Protein 1ZCE (pdb70)

Sequence (139 aa):
ANYWLYKSEPFKWSWEQKAKGETGEEWTGVRNYQARNNRAKIGDKGFFYHSNEGLDVVGIVEVCALSHPDSTAEGDLKWDCVDIRAVCDPQPVSLKDVKANPKLEKSLVTSRLSVQPVTEEEYLEVCRGGLANPPKSPD

InterPro domains:
  IPR002740 EVE domain [PF01878] (3-136)
  IPR015947 PUA-like superfamily [SSF88697] (3-142)
  IPR047197 Thymocyte nuclear protein 1-like, EVE domain [cd21133] (3-136)
  IPR052181 5-Hydroxymethylcytosine binding [PTHR14087] (2-142)

Foldseek 3Di:
DWEKEAEDACVGPNPVLAVCPPVFAWPADDPDQVLQVLLVDFQHKYFYAHPPPPQWGFFMKTFHARWDAHPVVVPDDRDTTTTIGGDTGAQIGHPVNLCVDPVNVDDSVPHVHRMGIADPSRVCVNCVSVHNPDRHGDD

CATH classification: 3.10.590.10

Secondary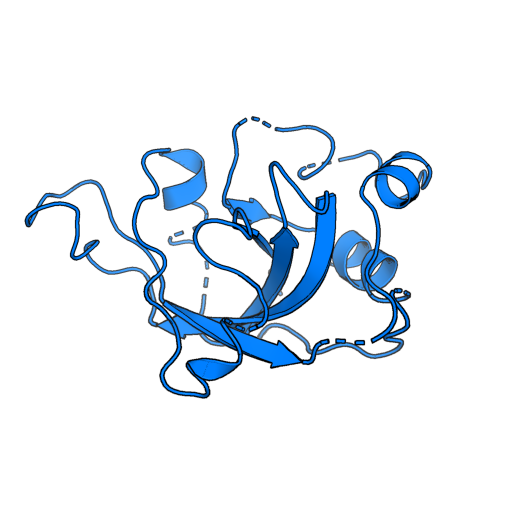 structure (DSSP, 8-state):
--EEEEEE-TTTS----GGGGGG-EE------HHHHH----TT-EEEEEETTTT-EEEEEEEEEEEEEE-TTSTT-SS-EEEEEEEEE----EEHHHHHH-GGG---TTT---SEEEE-HHHHHHHH----SS------

Solvent-accessible surface area: 7467 Å² total

Organism: Agrobacterium fabrum (strain C58 / ATCC 33970) (NCBI:txid176299)

Radius of gyration: 14.18 Å; Cα contacts (8 Å, |Δi|>4): 288; chains: 1; bounding box: 37×37×33 Å

Nearest PDB structures (foldseek):
  1zce-assembly1_A  TM=9.971E-01  e=5.948E-28  Agrobacterium fabrum str. C58
  2gbs-assembly1_A  TM=9.051E-01  e=1.035E-14  Rhodopseudomonas palustris CGA009
  4u8t-assembly6_F  TM=5.953E-01  e=5.280E-05  Zygosaccharomyces rouxii CBS 732
  6t0d-assembly1_A  TM=5.923E-01  e=5.647E-04  Homo sapiens
  8bs5-assembly1_A  TM=5.741E-01  e=6.844E-04  Homo sapiens

Structure (mmCIF, N/CA/C/O backbone):
data_1ZCE
#
_entry.id   1ZCE
#
_cell.length_a   40.642
_cell.length_b   42.791
_cell.length_c   43.684
_cell.angle_alpha   90.00
_cell.angle_beta   113.67
_cell.angle_gamma   90.00
#
_symmetry.space_group_name_H-M   'P 1 21 1'
#
loop_
_entity.id
_entity.type
_entity.pdbx_description
1 polymer 'hypothetical protein Atu2648'
2 water water
#
loop_
_atom_site.group_PDB
_atom_site.id
_atom_site.type_symbol
_atom_site.label_atom_id
_atom_site.label_alt_id
_atom_site.label_comp_id
_atom_site.label_asym_id
_atom_site.label_entity_id
_atom_site.label_seq_id
_atom_site.pdbx_PDB_ins_code
_atom_site.Cartn_x
_atom_site.Cartn_y
_atom_site.Cartn_z
_atom_site.occupancy
_atom_site.B_iso_or_equiv
_atom_site.auth_seq_id
_atom_site.auth_comp_id
_atom_site.auth_asym_id
_atom_site.auth_atom_id
_atom_site.pdbx_PDB_model_num
ATOM 1 N N . ALA A 1 2 ? 17.415 17.363 -6.909 1.00 14.42 2 ALA A N 1
ATOM 2 C CA . ALA A 1 2 ? 16.250 17.108 -6.019 1.00 12.19 2 ALA A CA 1
ATOM 3 C C . ALA A 1 2 ? 16.569 17.559 -4.600 1.00 10.75 2 ALA A C 1
ATOM 4 O O . ALA A 1 2 ? 17.701 17.421 -4.136 1.00 11.21 2 ALA A O 1
ATOM 6 N N . ASN A 1 3 ? 15.563 18.097 -3.916 1.00 8.51 3 ASN A N 1
ATOM 7 C CA . ASN A 1 3 ? 15.740 18.577 -2.549 1.00 6.40 3 ASN A CA 1
ATOM 8 C C . ASN A 1 3 ? 15.148 17.637 -1.508 1.00 6.01 3 ASN A C 1
ATOM 9 O O . ASN A 1 3 ? 14.056 17.096 -1.688 1.00 5.46 3 ASN A O 1
ATOM 14 N N . TYR A 1 4 ? 15.891 17.458 -0.419 1.00 4.66 4 TYR A N 1
ATOM 15 C CA . TYR A 1 4 ? 15.493 16.597 0.692 1.00 4.49 4 TYR A CA 1
ATOM 16 C C . TYR A 1 4 ? 15.443 17.419 1.971 1.00 3.52 4 TYR A C 1
ATOM 17 O O . TYR A 1 4 ? 16.145 18.422 2.098 1.00 4.02 4 TYR A O 1
ATOM 26 N N . TRP A 1 5 ? 14.620 16.982 2.919 1.00 4.15 5 TRP A N 1
ATOM 27 C CA . TRP A 1 5 ? 14.415 17.738 4.144 1.00 4.16 5 TRP A CA 1
ATOM 28 C C . TRP A 1 5 ? 14.315 16.886 5.401 1.00 3.57 5 TRP A C 1
ATOM 29 O O . TRP A 1 5 ? 14.329 15.657 5.339 1.00 3.05 5 TRP A O 1
ATOM 40 N N . LEU A 1 6 ? 14.225 17.558 6.545 1.00 2.98 6 LEU A N 1
ATOM 41 C CA . LEU A 1 6 ? 14.053 16.886 7.830 1.00 3.11 6 LEU A CA 1
ATOM 42 C C . LEU A 1 6 ? 13.099 17.720 8.679 1.00 3.38 6 LEU A C 1
ATOM 43 O O . LEU A 1 6 ? 13.212 18.945 8.737 1.00 3.52 6 LEU A O 1
ATOM 48 N N . TYR A 1 7 ? 12.150 17.039 9.315 1.00 3.24 7 TYR A N 1
ATOM 49 C CA . TYR A 1 7 ? 11.149 17.680 10.160 1.00 4.06 7 TYR A CA 1
ATOM 50 C C . TYR A 1 7 ? 11.260 17.131 11.572 1.00 4.66 7 TYR A C 1
ATOM 51 O O . TYR A 1 7 ? 11.173 15.918 11.780 1.00 5.56 7 TYR A O 1
ATOM 60 N N . LYS A 1 8 ? 11.469 18.015 12.539 1.00 4.82 8 LYS A N 1
ATOM 61 C CA . LYS A 1 8 ? 11.545 17.593 13.930 1.00 5.72 8 LYS A CA 1
ATOM 62 C C . LYS A 1 8 ? 10.131 17.583 14.508 1.00 6.09 8 LYS A C 1
ATOM 63 O O . LYS A 1 8 ? 9.345 18.506 14.274 1.00 7.28 8 LYS A O 1
ATOM 69 N N . SER A 1 9 ? 9.805 16.540 15.260 1.00 5.36 9 SER A N 1
ATOM 70 C CA . SER A 1 9 ? 8.489 16.433 15.878 1.00 7.04 9 SER A CA 1
ATOM 71 C C . SER A 1 9 ? 8.661 15.750 17.232 1.00 6.69 9 SER A C 1
ATOM 72 O O . SER A 1 9 ? 9.300 14.704 17.324 1.00 6.37 9 SER A O 1
ATOM 75 N N . GLU A 1 10 ? 8.115 16.350 18.284 1.00 6.64 10 GLU A N 1
ATOM 76 C CA . GLU A 1 10 ? 8.214 15.765 19.618 1.00 6.82 10 GLU A CA 1
ATOM 77 C C . GLU A 1 10 ? 7.134 14.701 19.712 1.00 7.06 10 GLU A C 1
ATOM 78 O O . GLU A 1 10 ? 5.950 15.009 19.616 1.00 7.68 10 GLU A O 1
ATOM 84 N N . PRO A 1 11 ? 7.527 13.434 19.920 1.00 7.15 11 PRO A N 1
ATOM 85 C CA . PRO A 1 11 ? 6.553 12.340 20.006 1.00 9.16 11 PRO A CA 1
ATOM 86 C C . PRO A 1 11 ? 5.411 12.502 21.002 1.00 10.30 11 PRO A C 1
ATOM 87 O O . PRO A 1 11 ? 4.326 11.963 20.791 1.00 11.43 11 PRO A O 1
ATOM 91 N N . PHE A 1 12 ? 5.649 13.249 22.075 1.00 11.33 12 PHE A N 1
ATOM 92 C CA . PHE A 1 12 ? 4.621 13.481 23.082 1.00 14.27 12 PHE A CA 1
ATOM 93 C C . PHE A 1 12 ? 3.493 14.317 22.474 1.00 14.20 12 PHE A C 1
ATOM 94 O O . PHE A 1 12 ? 2.323 14.170 22.837 1.00 15.61 12 PHE A O 1
ATOM 102 N N . LYS A 1 13 ? 3.853 15.181 21.530 1.00 13.15 13 LYS A N 1
ATOM 103 C CA . LYS A 1 13 ? 2.887 16.048 20.865 1.00 12.94 13 LYS A CA 1
ATOM 104 C C . LYS A 1 13 ? 2.377 15.446 19.562 1.00 11.67 13 LYS A C 1
ATOM 105 O O . LYS A 1 13 ? 1.170 15.350 19.341 1.00 12.51 13 LYS A O 1
ATOM 111 N N . TRP A 1 14 ? 3.304 15.053 18.697 1.00 9.32 14 TRP A N 1
ATOM 112 C CA . TRP A 1 14 ? 2.950 14.474 17.410 1.00 8.57 14 TRP A CA 1
ATOM 113 C C . TRP A 1 14 ? 3.966 13.397 17.051 1.00 8.58 14 TRP A C 1
ATOM 114 O O . TRP A 1 14 ? 5.087 13.692 16.629 1.00 8.46 14 TRP A O 1
ATOM 125 N N . SER A 1 15 ? 3.562 12.144 17.221 1.00 8.18 15 SER A N 1
ATOM 126 C CA . SER A 1 15 ? 4.442 11.016 16.953 1.00 8.34 15 SER A CA 1
ATOM 127 C C . SER A 1 15 ? 4.324 10.481 15.537 1.00 7.48 15 SER A C 1
ATOM 128 O O . SER A 1 15 ? 3.369 10.774 14.812 1.00 7.05 15 SER A O 1
ATOM 131 N N . TRP A 1 16 ? 5.307 9.671 15.167 1.00 6.60 16 TRP A N 1
ATOM 132 C CA . TRP A 1 16 ? 5.347 9.040 13.862 1.00 7.28 16 TRP A CA 1
ATOM 133 C C . TRP A 1 16 ? 4.091 8.183 13.680 1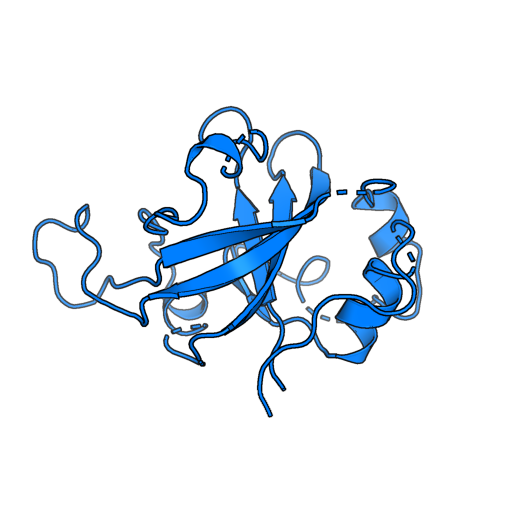.00 7.13 16 TRP A C 1
ATOM 134 O O . TRP A 1 16 ? 3.518 8.133 12.594 1.00 7.55 16 TRP A O 1
ATOM 145 N N . GLU A 1 17 ? 3.658 7.514 14.745 1.00 8.64 17 GLU A N 1
ATOM 146 C CA . GLU A 1 17 ? 2.462 6.683 14.663 1.00 9.23 17 GLU A CA 1
ATOM 147 C C . GLU A 1 17 ? 1.255 7.546 14.306 1.00 9.00 17 GLU A C 1
ATOM 148 O O . GLU A 1 17 ? 0.431 7.159 13.481 1.00 8.33 17 GLU A O 1
ATOM 162 N N . GLN A 1 19 ? 1.363 10.370 12.736 1.00 6.31 19 GLN A N 1
ATOM 163 C CA . GLN A 1 19 ? 1.578 10.831 11.374 1.00 6.30 19 GLN A CA 1
ATOM 164 C C . GLN A 1 19 ? 1.086 9.763 10.394 1.00 5.96 19 GLN A C 1
ATOM 165 O O . GLN A 1 19 ? 0.351 10.067 9.457 1.00 6.56 19 GLN A O 1
ATOM 171 N N . LYS A 1 20 ? 1.480 8.512 10.614 1.00 6.58 20 LYS A N 1
ATOM 172 C CA . LYS A 1 20 ? 1.048 7.434 9.730 1.00 7.48 20 LYS A CA 1
ATOM 173 C C . LYS A 1 20 ? 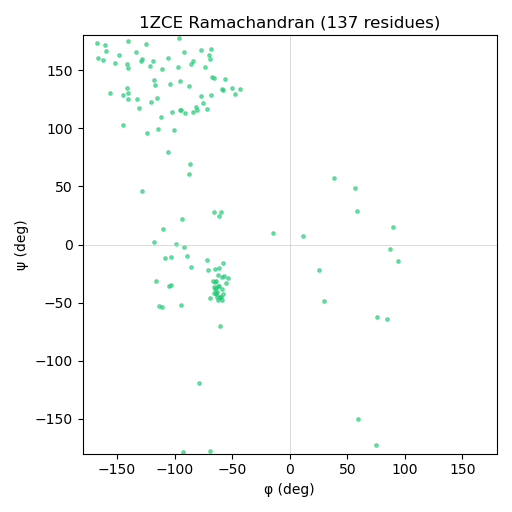-0.470 7.265 9.745 1.00 7.79 20 LYS A C 1
ATOM 174 O O . LYS A 1 20 ? -1.076 6.958 8.718 1.00 9.12 20 LYS A O 1
ATOM 180 N N . ALA A 1 21 ? -1.080 7.481 10.907 1.00 7.97 21 ALA A N 1
ATOM 181 C CA . ALA A 1 21 ? -2.525 7.344 11.049 1.00 9.66 21 ALA A CA 1
ATOM 182 C C . ALA A 1 21 ? -3.291 8.337 10.177 1.00 9.82 21 ALA A C 1
ATOM 183 O O . ALA A 1 21 ? -4.435 8.083 9.797 1.00 11.23 21 ALA A O 1
ATOM 185 N N . LYS A 1 22 ? -2.669 9.469 9.863 1.00 9.26 22 LYS A N 1
ATOM 186 C CA . LYS A 1 22 ? -3.322 10.467 9.022 1.00 9.19 22 LYS A CA 1
ATOM 187 C C . LYS A 1 22 ? -3.426 9.981 7.584 1.00 9.68 22 LYS A C 1
ATOM 188 O O . LYS A 1 22 ? -4.262 10.457 6.817 1.00 10.77 22 LYS A O 1
ATOM 194 N N . GLY A 1 23 ? -2.570 9.033 7.221 1.00 9.67 23 GLY A N 1
ATOM 195 C CA . GLY A 1 23 ? -2.600 8.493 5.875 1.00 10.18 23 GLY A CA 1
ATOM 196 C C . GLY A 1 23 ? -2.385 9.518 4.776 1.00 9.40 23 GLY A C 1
ATOM 197 O O . GLY A 1 23 ? -1.699 10.524 4.975 1.00 9.43 23 GLY A O 1
ATOM 198 N N . GLU A 1 24 ? -2.986 9.268 3.614 1.00 9.84 24 GLU A N 1
ATOM 199 C CA . GLU A 1 24 ? -2.842 10.155 2.463 1.00 9.29 24 GLU A CA 1
ATOM 200 C C . GLU A 1 24 ? -3.357 11.572 2.693 1.00 8.51 24 GLU A C 1
ATOM 201 O O . GLU A 1 24 ? -2.970 12.491 1.974 1.00 8.75 24 GLU A O 1
ATOM 207 N N . THR A 1 25 ? -4.216 11.745 3.696 1.00 9.61 25 THR A N 1
ATOM 208 C CA . THR A 1 25 ? -4.766 13.058 4.031 1.00 11.06 25 THR A CA 1
ATOM 209 C C . THR A 1 25 ? -3.631 13.973 4.480 1.00 10.57 25 THR A C 1
ATOM 210 O O . 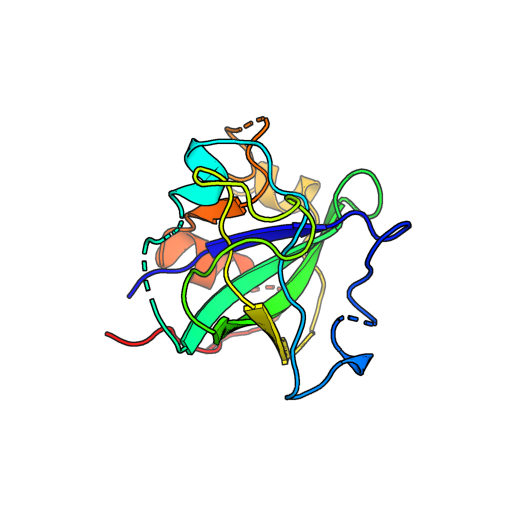THR A 1 25 ? -3.674 15.185 4.271 1.00 11.85 25 THR A O 1
ATOM 214 N N . GLY A 1 26 ? -2.616 13.380 5.098 1.00 9.20 26 GLY A N 1
ATOM 215 C CA . GLY A 1 26 ? -1.482 14.156 5.558 1.00 8.87 26 GLY A CA 1
ATOM 216 C C . GLY A 1 26 ? -1.774 14.964 6.804 1.00 7.77 26 GLY A C 1
ATOM 217 O O . GLY A 1 26 ? -2.834 14.835 7.420 1.00 8.55 26 GLY A O 1
ATOM 218 N N . GLU A 1 27 ? -0.816 15.810 7.165 1.00 6.63 27 GLU A N 1
ATOM 219 C CA . GLU A 1 27 ? -0.924 16.656 8.341 1.00 6.56 27 GLU A CA 1
ATOM 220 C C . GLU A 1 27 ? -0.346 18.037 8.059 1.00 5.26 27 GLU A C 1
ATOM 221 O O . GLU A 1 27 ? 0.765 18.159 7.545 1.00 5.09 27 GLU A O 1
ATOM 227 N N . GLU A 1 28 ? -1.105 19.075 8.392 1.00 5.52 28 GLU A N 1
ATOM 228 C CA . GLU A 1 28 ? -0.648 20.445 8.206 1.00 5.07 28 GLU A CA 1
ATOM 229 C C . GLU A 1 28 ? 0.479 20.645 9.213 1.00 4.73 28 GLU A C 1
ATOM 230 O O . GLU A 1 28 ? 0.314 20.356 10.401 1.00 5.43 28 GLU A O 1
ATOM 236 N N . TRP A 1 29 ? 1.626 21.136 8.750 1.00 4.29 29 TRP A N 1
ATOM 237 C CA . TRP A 1 29 ? 2.762 21.320 9.648 1.00 4.13 29 TRP A CA 1
ATOM 238 C C . TRP A 1 29 ? 2.722 22.669 10.362 1.00 4.48 29 TRP A C 1
ATOM 239 O O . TRP A 1 29 ? 3.554 23.548 10.135 1.00 5.31 29 TRP A O 1
ATOM 250 N N . THR A 1 30 ? 1.749 22.797 11.257 1.00 6.21 30 THR A N 1
ATOM 251 C CA . THR A 1 30 ? 1.513 24.021 12.015 1.00 6.23 30 THR A CA 1
ATOM 252 C C . THR A 1 30 ? 2.471 24.252 13.175 1.00 6.63 30 THR A C 1
ATOM 253 O O . THR A 1 30 ? 3.218 23.362 13.570 1.00 7.98 30 THR A O 1
ATOM 257 N N . GLY A 1 31 ? 2.442 25.469 13.709 1.00 7.18 31 GLY A N 1
ATOM 258 C CA . GLY A 1 31 ? 3.267 25.799 14.858 1.00 7.43 31 GLY A CA 1
ATOM 259 C C . GLY A 1 31 ? 4.683 26.280 14.624 1.00 7.79 31 GLY A C 1
ATOM 260 O O . GLY A 1 31 ? 5.370 26.626 15.583 1.00 8.58 31 GLY A O 1
ATOM 261 N N . VAL A 1 32 ? 5.140 26.299 13.378 1.00 6.67 32 VAL A N 1
ATOM 262 C CA . VAL A 1 32 ? 6.491 26.768 13.105 1.00 6.73 32 VAL A CA 1
ATOM 263 C C . VAL A 1 32 ? 6.513 28.287 13.220 1.00 5.86 32 VAL A C 1
ATOM 264 O O . VAL A 1 32 ? 5.768 28.980 12.531 1.00 6.06 32 VAL A O 1
ATOM 268 N N . ARG A 1 33 ? 7.357 28.790 14.116 1.00 5.68 33 ARG A N 1
ATOM 269 C CA . ARG A 1 33 ? 7.487 30.227 14.345 1.00 5.43 33 ARG A CA 1
ATOM 270 C C . ARG A 1 33 ? 8.960 30.623 14.250 1.00 5.78 33 ARG A C 1
ATOM 271 O O . ARG A 1 33 ? 9.490 31.362 15.084 1.00 5.62 33 ARG A O 1
ATOM 279 N N . ASN A 1 34 ? 9.607 30.108 13.212 1.00 6.46 34 ASN A N 1
ATOM 280 C CA . ASN A 1 34 ? 11.014 30.357 12.930 1.00 6.31 34 ASN A CA 1
ATOM 281 C C . ASN A 1 34 ? 11.062 30.711 11.447 1.00 5.19 34 ASN A C 1
ATOM 282 O O . ASN A 1 34 ? 10.575 29.950 10.608 1.00 5.04 34 ASN A O 1
ATOM 287 N N . TYR A 1 35 ? 11.637 31.864 11.121 1.00 5.89 35 TYR A N 1
ATOM 288 C CA . TYR A 1 35 ? 11.690 32.304 9.732 1.00 6.41 35 TYR A CA 1
ATOM 289 C C . TYR A 1 35 ? 12.423 31.354 8.799 1.00 6.75 35 TYR A C 1
ATOM 290 O O . TYR A 1 35 ? 11.943 31.061 7.706 1.00 6.12 35 TYR A O 1
ATOM 299 N N . GLN A 1 36 ? 13.581 30.864 9.221 1.00 5.89 36 GLN A N 1
ATOM 300 C CA . GLN A 1 36 ? 14.347 29.955 8.380 1.00 6.94 36 GLN A CA 1
ATOM 301 C C . GLN A 1 36 ? 13.602 28.650 8.121 1.00 5.96 36 GLN A C 1
ATOM 302 O O . GLN A 1 36 ? 13.613 28.136 7.002 1.00 5.88 36 GLN A O 1
ATOM 308 N N . ALA A 1 37 ? 12.969 28.108 9.157 1.00 5.14 37 ALA A N 1
ATOM 309 C CA . ALA A 1 37 ? 12.210 26.866 9.014 1.00 4.72 37 ALA A CA 1
ATOM 310 C C . ALA A 1 37 ? 11.035 27.102 8.062 1.00 4.32 37 ALA A C 1
ATOM 311 O O . ALA A 1 37 ? 10.739 26.268 7.200 1.00 4.36 37 ALA A O 1
ATOM 313 N N . ARG A 1 38 ? 10.370 28.241 8.231 1.00 3.80 38 ARG A N 1
ATOM 314 C CA . ARG A 1 38 ? 9.251 28.616 7.379 1.00 4.65 38 ARG A CA 1
ATOM 315 C C . ARG A 1 38 ? 9.733 28.729 5.936 1.00 4.28 38 ARG A C 1
ATOM 316 O O . ARG A 1 38 ? 9.088 28.237 5.012 1.00 4.36 38 ARG A O 1
ATOM 324 N N . ASN A 1 39 ? 10.871 29.388 5.747 1.00 3.74 39 ASN A N 1
ATOM 325 C CA . ASN A 1 39 ? 11.419 29.571 4.414 1.00 5.48 39 ASN A CA 1
ATOM 326 C C . ASN A 1 39 ? 11.827 28.244 3.796 1.00 4.77 39 ASN A C 1
ATOM 327 O O . ASN A 1 39 ? 11.749 28.079 2.581 1.00 4.96 39 ASN A O 1
ATOM 332 N N . ASN A 1 40 ? 12.263 27.298 4.622 1.00 3.71 40 ASN A N 1
ATOM 333 C CA . ASN A 1 40 ? 12.625 25.987 4.102 1.00 4.03 40 ASN A CA 1
ATOM 334 C C . ASN A 1 40 ? 11.352 25.335 3.561 1.00 3.94 40 ASN A C 1
ATOM 335 O O . ASN A 1 40 ? 11.366 24.707 2.502 1.00 5.21 40 ASN A O 1
ATOM 348 N N . ARG A 1 42 ? 8.770 26.906 2.383 1.00 4.03 42 ARG A N 1
ATOM 349 C CA . ARG A 1 42 ? 8.415 27.617 1.159 1.00 5.30 42 ARG A CA 1
ATOM 350 C C . ARG A 1 42 ? 9.233 27.125 -0.033 1.00 5.95 42 ARG A C 1
ATOM 351 O O . ARG A 1 42 ? 8.827 27.302 -1.178 1.00 8.48 42 ARG A O 1
ATOM 359 N N . ALA A 1 43 ? 10.384 26.515 0.231 1.00 5.17 43 ALA A N 1
ATOM 360 C CA . ALA A 1 43 ? 11.241 26.019 -0.841 1.00 6.64 43 ALA A CA 1
ATOM 361 C C . ALA A 1 43 ? 10.878 24.601 -1.267 1.00 5.78 43 ALA A C 1
ATOM 362 O O . ALA A 1 43 ? 11.447 24.073 -2.222 1.00 7.75 43 ALA A O 1
ATOM 372 N N . LYS A 1 45 ? 8.643 21.384 -2.728 1.00 5.24 45 LYS A N 1
ATOM 373 C CA . LYS A 1 45 ? 7.755 21.087 -3.838 1.00 6.18 45 LYS A CA 1
ATOM 374 C C . LYS A 1 45 ? 6.957 19.832 -3.499 1.00 6.26 45 LYS A C 1
ATOM 375 O O . LYS A 1 45 ? 7.354 19.043 -2.639 1.00 6.22 45 LYS A O 1
ATOM 381 N N . ILE A 1 46 ? 5.824 19.657 -4.170 1.00 6.73 46 ILE A N 1
ATOM 382 C CA . ILE A 1 46 ? 5.002 18.477 -3.955 1.00 6.83 46 ILE A CA 1
ATOM 383 C C . ILE A 1 46 ? 5.865 17.260 -4.261 1.00 6.87 46 ILE A C 1
ATOM 384 O O . ILE A 1 46 ? 6.564 17.228 -5.275 1.00 6.87 46 ILE A O 1
ATOM 389 N N . GLY A 1 47 ? 5.841 16.272 -3.375 1.00 6.53 47 GLY A N 1
ATOM 390 C CA . GLY A 1 47 ? 6.633 15.080 -3.608 1.00 7.26 47 GLY A CA 1
ATOM 391 C C . GLY A 1 47 ? 8.010 15.079 -2.966 1.00 5.87 47 GLY A C 1
ATOM 392 O O . GLY A 1 47 ? 8.655 14.033 -2.897 1.00 6.66 47 GLY A O 1
ATOM 393 N N . ASP A 1 48 ? 8.484 16.236 -2.510 1.00 6.20 48 ASP A N 1
ATOM 394 C CA . ASP A 1 48 ? 9.795 16.295 -1.861 1.00 5.94 48 ASP A CA 1
ATOM 395 C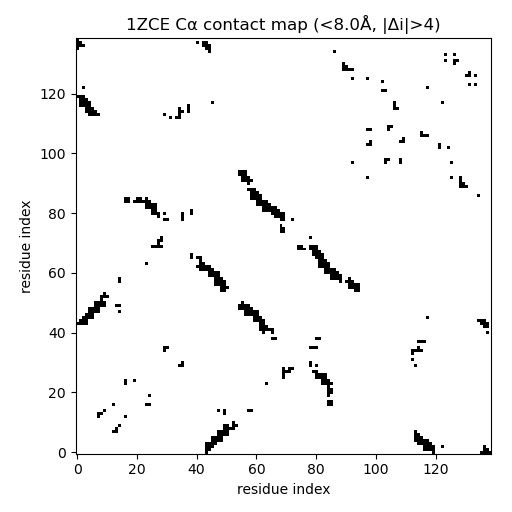 C . ASP A 1 48 ? 9.771 15.361 -0.662 1.00 5.73 48 ASP A C 1
ATOM 396 O O . ASP A 1 48 ? 8.823 15.377 0.125 1.00 5.46 48 ASP A O 1
ATOM 401 N N . LYS A 1 49 ? 10.822 14.560 -0.527 1.00 4.63 49 LYS A N 1
ATOM 402 C CA . LYS A 1 49 ? 10.931 13.599 0.557 1.00 5.38 49 LYS A CA 1
ATOM 403 C C . LYS A 1 49 ? 11.756 14.150 1.708 1.00 4.62 49 LYS A C 1
ATOM 404 O O . LYS A 1 49 ? 12.616 15.014 1.523 1.00 4.48 49 LYS A O 1
ATOM 410 N N . GLY A 1 50 ? 11.479 13.651 2.905 1.00 5.62 50 GLY A N 1
ATOM 411 C CA . GLY A 1 50 ? 12.206 14.107 4.069 1.00 5.70 50 GLY A CA 1
ATOM 412 C C . GLY A 1 50 ? 12.120 13.136 5.226 1.00 4.25 50 GLY A C 1
ATOM 413 O O . GLY A 1 50 ? 11.367 12.152 5.193 1.00 7.31 50 GLY A O 1
ATOM 414 N N . PHE A 1 51 ? 12.905 13.419 6.257 1.00 3.98 51 PHE A N 1
ATOM 415 C CA . PHE A 1 51 ? 12.939 12.580 7.445 1.00 3.58 51 PHE A CA 1
ATOM 416 C C . PHE A 1 51 ? 12.014 13.091 8.528 1.00 2.69 51 PHE A C 1
ATOM 417 O O . PHE A 1 51 ? 11.882 14.299 8.731 1.00 4.11 51 PHE A O 1
ATOM 425 N N . PHE A 1 52 ? 11.355 12.159 9.204 1.00 4.37 52 PHE A N 1
ATOM 426 C CA . PHE A 1 52 ? 10.494 12.490 10.328 1.00 4.36 52 PHE A CA 1
ATOM 427 C C . PHE A 1 52 ? 11.404 12.098 11.497 1.00 3.99 52 PHE A C 1
ATOM 428 O O . PHE A 1 52 ? 11.748 10.924 11.670 1.00 4.95 52 PHE A O 1
ATOM 436 N N . TYR A 1 53 ? 11.808 13.099 12.271 1.00 3.76 53 TYR A N 1
ATOM 437 C CA . TYR A 1 53 ? 12.726 12.919 13.386 1.00 4.44 53 TYR A CA 1
ATOM 438 C C . TYR A 1 53 ? 12.079 13.239 14.714 1.00 4.49 53 TYR A C 1
ATOM 439 O O . TYR A 1 53 ? 11.509 14.318 14.885 1.00 4.66 53 TYR A O 1
ATOM 448 N N . HIS A 1 54 ? 12.151 12.296 15.648 1.00 4.41 54 HIS A N 1
ATOM 449 C CA . HIS A 1 54 ? 11.586 12.516 16.972 1.00 4.97 54 HIS A CA 1
ATOM 450 C C . HIS A 1 54 ? 12.565 13.346 17.793 1.00 5.28 54 HIS A C 1
ATOM 451 O O . HIS A 1 54 ? 13.684 12.915 18.077 1.00 5.38 54 HIS A O 1
ATOM 458 N N . SER A 1 55 ? 12.134 14.547 18.160 1.00 6.26 55 SER A N 1
ATOM 459 C CA . SER A 1 55 ? 12.959 15.464 18.932 1.00 5.72 55 SER A CA 1
ATOM 460 C C . SER A 1 55 ? 12.493 15.527 20.382 1.00 5.59 55 SER A C 1
ATOM 461 O O . SER A 1 55 ? 11.354 15.173 20.696 1.00 5.80 55 SER A O 1
ATOM 464 N N . ASN A 1 56 ? 13.388 16.003 21.246 1.00 6.29 56 ASN A N 1
ATOM 465 C CA . ASN A 1 56 ? 13.166 16.106 22.691 1.00 8.36 56 ASN A CA 1
ATOM 466 C C . ASN A 1 56 ? 13.292 14.689 23.254 1.00 7.55 56 ASN A C 1
ATOM 467 O O . ASN A 1 56 ? 14.166 14.415 24.074 1.00 9.80 56 ASN A O 1
ATOM 472 N N . GLU A 1 57 ? 12.411 13.795 22.814 1.00 7.28 57 GLU A N 1
ATOM 473 C CA . GLU A 1 57 ? 12.456 12.396 23.224 1.00 6.48 57 GLU A CA 1
ATOM 474 C C . GLU A 1 57 ? 12.670 11.558 21.968 1.00 6.72 57 GLU A C 1
ATOM 475 O O . GLU A 1 57 ? 12.370 12.011 20.859 1.00 6.87 57 GLU A O 1
ATOM 481 N N . GLY A 1 58 ? 13.188 10.345 22.142 1.00 6.08 58 GLY A N 1
ATOM 482 C CA . GLY A 1 58 ? 13.431 9.467 21.008 1.00 5.95 58 GLY A CA 1
ATOM 483 C C . GLY A 1 58 ? 14.768 9.777 20.369 1.00 5.77 58 GLY A C 1
ATOM 484 O O . GLY A 1 58 ? 15.677 8.945 20.372 1.00 6.68 58 GLY A O 1
ATOM 485 N N . LEU A 1 59 ? 14.883 10.986 19.829 1.00 6.82 59 LEU A N 1
ATOM 486 C CA . LEU A 1 59 ? 16.106 11.462 19.195 1.00 6.75 59 LEU A CA 1
ATOM 487 C C . LEU A 1 59 ? 16.578 10.551 18.070 1.00 6.87 59 LEU A C 1
ATOM 488 O O . LEU A 1 59 ? 17.747 10.179 18.000 1.00 7.65 59 LEU A O 1
ATOM 493 N N . ASP A 1 60 ? 15.657 10.195 17.183 1.00 6.29 60 ASP A N 1
ATOM 494 C CA . ASP A 1 60 ? 15.999 9.345 16.058 1.00 7.48 60 ASP A CA 1
ATOM 495 C C . ASP A 1 60 ? 15.113 9.569 14.842 1.00 5.93 60 ASP A C 1
ATOM 496 O O . ASP A 1 60 ? 13.994 10.081 14.944 1.00 6.23 60 ASP A O 1
ATOM 501 N N . VAL A 1 61 ? 15.652 9.210 13.682 1.00 5.98 61 VAL A N 1
ATOM 502 C CA . VAL A 1 61 ? 14.927 9.313 12.423 1.00 5.05 61 VAL A CA 1
ATOM 503 C C . VAL A 1 61 ? 14.102 8.034 12.351 1.00 5.12 61 VAL A C 1
ATOM 504 O O . VAL A 1 61 ? 14.655 6.937 12.236 1.00 5.27 61 VAL A O 1
ATOM 508 N N . VAL A 1 62 ? 12.782 8.179 12.404 1.00 5.07 62 VAL A N 1
ATOM 509 C CA . VAL A 1 62 ? 11.892 7.029 12.417 1.00 5.42 62 VAL A CA 1
ATOM 510 C C . VAL A 1 62 ? 11.093 6.770 11.154 1.00 5.97 62 VAL A C 1
ATOM 511 O O . VAL A 1 62 ? 10.495 5.707 11.013 1.00 6.15 62 VAL A O 1
ATOM 515 N N . GLY A 1 63 ? 11.075 7.724 10.234 1.00 5.32 63 GLY A N 1
ATOM 516 C CA . GLY A 1 63 ? 10.319 7.513 9.017 1.00 6.72 63 GLY A CA 1
ATOM 517 C C . GLY A 1 63 ? 10.607 8.525 7.936 1.00 4.67 63 GLY A C 1
ATOM 518 O O . GLY A 1 63 ? 11.342 9.493 8.143 1.00 4.83 63 GLY A O 1
ATOM 519 N N . ILE A 1 64 ? 10.036 8.274 6.766 1.00 5.05 64 ILE A N 1
ATOM 520 C CA . ILE A 1 64 ? 10.180 9.163 5.628 1.00 5.81 64 ILE A CA 1
ATOM 521 C C . ILE A 1 64 ? 8.799 9.704 5.276 1.00 4.02 64 ILE A C 1
ATOM 522 O O . ILE A 1 64 ? 7.804 8.969 5.286 1.00 5.15 64 ILE A O 1
ATOM 527 N N . VAL A 1 65 ? 8.749 10.999 4.987 1.00 4.46 65 VAL A N 1
ATOM 528 C CA . VAL A 1 65 ? 7.510 11.662 4.618 1.00 4.88 65 VAL A CA 1
ATOM 529 C C . VAL A 1 65 ? 7.684 12.364 3.283 1.00 5.16 65 VAL A C 1
ATOM 530 O O . VAL A 1 65 ? 8.780 12.424 2.730 1.00 5.55 65 VAL A O 1
ATOM 534 N N . GLU A 1 66 ? 6.578 12.883 2.768 1.00 4.91 66 GLU A N 1
ATOM 535 C CA . GLU A 1 66 ? 6.591 13.630 1.523 1.00 5.65 66 GLU A CA 1
ATOM 536 C C . GLU A 1 66 ? 5.644 14.811 1.660 1.00 5.01 66 GLU A C 1
ATOM 537 O O . GLU A 1 66 ? 4.677 14.771 2.423 1.00 5.27 66 GLU A O 1
ATOM 543 N N . VAL A 1 67 ? 5.940 15.869 0.920 1.00 5.27 67 VAL A N 1
ATOM 544 C CA . VAL A 1 67 ? 5.115 17.062 0.939 1.00 5.11 67 VAL A CA 1
ATOM 545 C C . VAL A 1 67 ? 3.867 16.798 0.098 1.00 5.03 67 VAL A C 1
ATOM 546 O O . VAL A 1 67 ? 3.976 16.356 -1.047 1.00 5.43 67 VAL A O 1
ATOM 550 N N . CYS A 1 68 ? 2.688 17.044 0.662 1.00 6.05 68 CYS A N 1
ATOM 551 C CA . CYS A 1 68 ? 1.456 16.825 -0.090 1.00 5.75 68 CYS A CA 1
ATOM 552 C C . CYS A 1 68 ? 0.638 18.101 -0.295 1.00 6.53 68 CYS A C 1
ATOM 553 O O . CYS A 1 68 ? -0.449 18.071 -0.877 1.00 7.80 68 CYS A O 1
ATOM 556 N N . ALA A 1 69 ? 1.166 19.221 0.190 1.00 6.45 69 ALA A N 1
ATOM 557 C CA . ALA A 1 69 ? 0.533 20.525 0.016 1.00 6.39 69 ALA A CA 1
ATOM 558 C C . ALA A 1 69 ? 1.613 21.590 0.124 1.00 5.54 69 ALA A C 1
ATOM 559 O O . ALA A 1 69 ? 2.417 21.582 1.059 1.00 6.53 69 ALA A O 1
ATOM 561 N N . LEU A 1 70 ? 1.641 22.492 -0.851 1.00 5.87 70 LEU A N 1
ATOM 562 C CA . LEU A 1 70 ? 2.615 23.575 -0.876 1.00 5.70 70 LEU A CA 1
ATOM 563 C C . LEU A 1 70 ? 2.323 24.581 0.230 1.00 5.70 70 LEU A C 1
ATOM 564 O O . LEU A 1 70 ? 1.224 24.610 0.777 1.00 5.86 70 LEU A O 1
ATOM 569 N N . SER A 1 71 ? 3.312 25.408 0.549 1.00 6.35 71 SER A N 1
ATOM 570 C CA . SER A 1 71 ? 3.167 26.415 1.592 1.00 6.26 71 SER A CA 1
ATOM 571 C C . SER A 1 71 ? 1.881 27.214 1.481 1.00 6.24 71 SER A C 1
ATOM 572 O O . SER A 1 71 ? 1.562 27.752 0.420 1.00 7.29 71 SER A O 1
ATOM 575 N N . HIS A 1 72 ? 1.158 27.301 2.592 1.00 6.04 72 HIS A N 1
ATOM 576 C CA . HIS A 1 72 ? -0.091 28.045 2.650 1.00 5.80 72 HIS A CA 1
ATOM 577 C C . HIS A 1 72 ? -0.210 28.608 4.066 1.00 6.40 72 HIS A C 1
ATOM 578 O O . HIS A 1 72 ? 0.483 28.154 4.977 1.00 6.93 72 HIS A O 1
ATOM 585 N N . PRO A 1 73 ? -1.087 29.603 4.271 1.00 6.43 73 PRO A N 1
ATOM 586 C CA . PRO A 1 73 ? -1.230 30.168 5.614 1.00 7.67 73 PRO A CA 1
ATOM 587 C C . PRO A 1 73 ? -1.431 29.100 6.691 1.00 7.19 73 PRO A C 1
ATOM 588 O O . PRO A 1 73 ? -2.206 28.163 6.516 1.00 6.73 73 PRO A O 1
ATOM 592 N N . ASP A 1 74 ? -0.715 29.245 7.801 1.00 7.26 74 ASP A N 1
ATOM 593 C CA . ASP A 1 74 ? -0.808 28.316 8.928 1.00 7.43 74 ASP A CA 1
ATOM 594 C C . ASP A 1 74 ? -2.162 28.541 9.609 1.00 8.76 74 ASP A C 1
ATOM 595 O O . ASP A 1 74 ? -2.408 29.614 10.156 1.00 8.43 74 ASP A O 1
ATOM 600 N N . SER A 1 75 ? -3.025 27.529 9.593 1.00 8.60 75 SER A N 1
ATOM 601 C CA . SER A 1 75 ? -4.358 27.641 10.183 1.00 9.48 75 SER A CA 1
ATOM 602 C C . SER A 1 75 ? -4.358 28.005 11.663 1.00 10.31 75 SER A C 1
ATOM 603 O O . SER A 1 75 ? -5.392 28.398 12.205 1.00 12.55 75 SER A O 1
ATOM 606 N N . THR A 1 76 ? -3.212 27.868 12.320 1.00 10.57 76 THR A N 1
ATOM 607 C CA . THR A 1 76 ? -3.116 28.185 13.741 1.00 11.30 76 THR A CA 1
ATOM 608 C C . THR A 1 76 ? -2.523 29.570 13.981 1.00 12.30 76 THR A C 1
ATOM 609 O O . THR A 1 76 ? -2.369 29.991 15.126 1.00 14.04 76 THR A O 1
ATOM 613 N N . ALA A 1 77 ? -2.195 30.275 12.902 1.00 12.97 77 ALA A N 1
ATOM 614 C CA . ALA A 1 77 ? -1.611 31.608 13.012 1.00 14.96 77 ALA A CA 1
ATOM 615 C C . ALA A 1 77 ? -2.678 32.692 12.940 1.00 17.06 77 ALA A C 1
ATOM 616 O O . ALA A 1 77 ? -2.384 33.843 12.622 1.00 17.79 77 ALA A O 1
ATOM 618 N N . GLU A 1 78 ? -3.914 32.313 13.250 1.00 20.03 78 GLU A N 1
ATOM 619 C CA . GLU A 1 78 ? -5.050 33.228 13.231 1.00 22.66 78 GLU A CA 1
ATOM 620 C C . GLU A 1 78 ? -5.024 34.231 12.079 1.00 23.53 78 GLU A C 1
ATOM 621 O O . GLU A 1 78 ? -5.051 35.445 12.285 1.00 24.90 78 GLU A O 1
ATOM 627 N N . GLY A 1 79 ? -4.974 33.702 10.860 1.00 24.26 79 GLY A N 1
ATOM 628 C CA . GLY A 1 79 ? -4.962 34.540 9.676 1.00 25.07 79 GL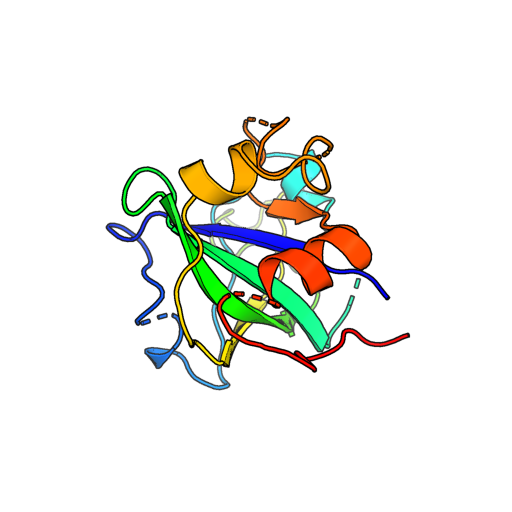Y A CA 1
ATOM 629 C C . GLY A 1 79 ? -3.816 35.529 9.592 1.00 25.43 79 GLY A C 1
ATOM 630 O O . GLY A 1 79 ? -3.959 36.591 8.984 1.00 26.79 79 GLY A O 1
ATOM 631 N N . ASP A 1 80 ? -2.681 35.191 10.196 1.00 25.53 80 ASP A N 1
ATOM 632 C CA . ASP A 1 80 ? -1.524 36.075 10.160 1.00 24.86 80 ASP A CA 1
ATOM 633 C C . ASP A 1 80 ? -1.002 36.095 8.727 1.00 23.88 80 ASP A C 1
ATOM 634 O O . ASP A 1 80 ? -1.587 35.467 7.840 1.00 24.99 80 ASP A O 1
ATOM 639 N N . LEU A 1 81 ? 0.094 36.807 8.492 1.00 22.28 81 LEU A N 1
ATOM 640 C CA . LEU A 1 81 ? 0.638 36.900 7.144 1.00 19.94 81 LEU A CA 1
ATOM 641 C C . LEU A 1 81 ? 2.025 36.283 6.994 1.00 18.66 81 LEU A C 1
ATOM 642 O O . LEU A 1 81 ? 2.362 35.755 5.933 1.00 19.58 81 LEU A O 1
ATOM 647 N N . LYS A 1 82 ? 2.833 36.331 8.044 1.00 16.23 82 LYS A N 1
ATOM 648 C CA . LYS A 1 82 ? 4.172 35.778 7.929 1.00 15.46 82 LYS A CA 1
ATOM 649 C C . LYS A 1 82 ? 4.337 34.317 8.326 1.00 12.27 82 LYS A C 1
ATOM 650 O O . LYS A 1 82 ? 5.428 33.777 8.199 1.00 11.49 82 LYS A O 1
ATOM 656 N N . TRP A 1 83 ? 3.275 33.666 8.790 1.00 9.83 83 TRP A N 1
ATOM 657 C CA . TRP A 1 83 ? 3.396 32.261 9.161 1.00 8.56 83 TRP A CA 1
ATOM 658 C C . TRP A 1 83 ? 2.627 31.340 8.220 1.00 9.09 83 TRP A C 1
ATOM 659 O O . TRP A 1 83 ? 1.395 31.337 8.195 1.00 9.05 83 TRP A O 1
ATOM 670 N N . ASP A 1 84 ? 3.371 30.581 7.421 1.00 8.10 84 ASP A N 1
ATOM 671 C CA . ASP A 1 84 ? 2.772 29.623 6.505 1.00 7.21 84 ASP A CA 1
ATOM 672 C C . ASP A 1 84 ? 3.511 28.287 6.612 1.00 6.70 84 ASP A C 1
ATOM 673 O O . ASP A 1 84 ? 4.595 28.213 7.192 1.00 6.10 84 ASP A O 1
ATOM 678 N N . CYS A 1 85 ? 2.917 27.234 6.063 1.00 5.47 85 CYS A N 1
ATOM 679 C CA . CYS A 1 85 ? 3.511 25.908 6.152 1.00 5.24 85 CYS A CA 1
ATOM 680 C C . CYS A 1 85 ? 2.988 24.945 5.095 1.00 4.80 85 CYS A C 1
ATOM 681 O O . CYS A 1 85 ? 1.986 25.212 4.416 1.00 5.43 85 CYS A O 1
ATOM 684 N N . VAL A 1 86 ? 3.689 23.823 4.955 1.00 4.36 86 VAL A N 1
ATOM 685 C CA . VAL A 1 86 ? 3.277 22.779 4.030 1.00 4.83 86 VAL A CA 1
ATOM 686 C C . VAL A 1 86 ? 2.494 21.739 4.826 1.00 4.63 86 VAL A C 1
ATOM 687 O O . VAL A 1 86 ? 2.312 21.863 6.040 1.00 4.55 86 VAL A O 1
ATOM 691 N N . ASP A 1 87 ? 2.006 20.734 4.109 1.00 4.52 87 ASP A N 1
ATOM 692 C CA . ASP A 1 87 ? 1.316 19.597 4.706 1.00 5.01 87 ASP A CA 1
ATOM 693 C C . ASP A 1 87 ? 2.226 18.439 4.310 1.00 4.94 87 ASP A C 1
ATOM 694 O O . ASP A 1 87 ? 2.760 18.439 3.200 1.00 5.14 87 ASP A O 1
ATOM 699 N N . ILE A 1 88 ? 2.413 17.466 5.197 1.00 4.83 88 ILE A N 1
ATOM 700 C CA . ILE A 1 88 ? 3.242 16.308 4.875 1.00 4.82 88 ILE A CA 1
ATOM 701 C C . ILE A 1 88 ? 2.488 15.023 5.190 1.00 4.52 88 ILE A C 1
ATOM 702 O O . ILE A 1 88 ? 1.547 15.024 5.983 1.00 4.96 88 ILE A O 1
ATOM 707 N N . ARG A 1 89 ? 2.900 13.929 4.558 1.00 5.36 89 ARG A N 1
ATOM 708 C CA . ARG A 1 89 ? 2.273 12.635 4.800 1.00 5.30 89 ARG A CA 1
ATOM 709 C C . ARG A 1 89 ? 3.320 11.532 4.810 1.00 4.50 89 ARG A C 1
ATOM 710 O O . ARG A 1 89 ? 4.386 11.663 4.214 1.00 4.70 89 ARG A O 1
ATOM 718 N N . ALA A 1 90 ? 3.008 10.441 5.492 1.00 5.08 90 ALA A N 1
ATOM 719 C CA . ALA A 1 90 ? 3.930 9.324 5.590 1.00 5.32 90 ALA A CA 1
ATOM 720 C C . ALA A 1 90 ? 4.148 8.620 4.257 1.00 6.60 90 ALA A C 1
ATOM 721 O O . ALA A 1 90 ? 3.236 8.515 3.434 1.00 7.45 90 ALA A O 1
ATOM 723 N N . VAL A 1 91 ? 5.377 8.161 4.047 1.00 6.38 91 VAL A N 1
ATOM 724 C CA . VAL A 1 91 ? 5.728 7.419 2.846 1.00 7.21 91 VAL A CA 1
ATOM 725 C C . VAL A 1 91 ? 6.064 5.997 3.298 1.00 7.63 91 VAL A C 1
ATOM 726 O O . VAL A 1 91 ? 5.505 5.025 2.788 1.00 8.61 91 VAL A O 1
ATOM 730 N N . CYS A 1 92 ? 6.969 5.876 4.264 1.00 6.54 92 CYS A N 1
ATOM 731 C CA . CYS A 1 92 ? 7.352 4.568 4.784 1.00 7.98 92 CYS A CA 1
ATOM 732 C C . CYS A 1 92 ? 8.141 4.711 6.079 1.00 7.29 92 CYS A C 1
ATOM 733 O O . CYS A 1 92 ? 8.678 5.776 6.377 1.00 7.01 92 CYS A O 1
ATOM 736 N N . ASP A 1 93 ? 8.200 3.637 6.856 1.00 8.59 93 ASP A N 1
ATOM 737 C CA . ASP A 1 93 ? 8.948 3.663 8.102 1.00 9.04 93 ASP A CA 1
ATOM 738 C C . ASP A 1 93 ? 10.419 3.513 7.764 1.00 8.19 93 ASP A C 1
ATOM 739 O O . ASP A 1 93 ? 10.776 3.096 6.661 1.00 8.16 93 ASP A O 1
ATOM 752 N N . PRO A 1 95 ? 13.210 1.289 8.374 1.00 8.94 95 PRO A N 1
ATOM 753 C CA . PRO A 1 95 ? 13.380 -0.077 8.886 1.00 10.37 95 PRO A CA 1
ATOM 754 C C . PRO A 1 95 ? 14.056 -0.143 10.252 1.00 10.61 95 PRO A C 1
ATOM 755 O O . PRO A 1 95 ? 13.538 -0.762 11.184 1.00 12.71 95 PRO A O 1
ATOM 759 N N . GLN A 1 96 ? 15.222 0.484 10.360 1.00 9.87 96 GLN A N 1
ATOM 760 C CA . GLN A 1 96 ? 15.958 0.534 11.615 1.00 9.53 96 GLN A CA 1
ATOM 761 C C . GLN A 1 96 ? 16.188 2.008 11.926 1.00 9.08 96 GLN A C 1
ATOM 762 O O . GLN A 1 96 ? 17.125 2.621 11.414 1.00 9.71 96 GLN A O 1
ATOM 768 N N . PRO A 1 97 ? 15.318 2.603 12.756 1.00 8.72 97 PRO A N 1
ATOM 769 C CA . PRO A 1 97 ? 15.435 4.016 13.125 1.00 8.67 97 PRO A CA 1
ATOM 770 C C . PRO A 1 97 ? 16.877 4.413 13.436 1.00 8.80 97 PRO A C 1
ATOM 771 O O . PRO A 1 97 ? 17.581 3.715 14.164 1.00 9.69 97 PRO A O 1
ATOM 775 N N . VAL A 1 98 ? 17.303 5.541 12.877 1.00 7.60 98 VAL A N 1
ATOM 776 C CA . VAL A 1 98 ? 18.667 6.033 13.043 1.00 7.19 98 VAL A CA 1
ATOM 777 C C . VAL A 1 98 ? 18.788 7.044 14.179 1.00 7.06 98 VAL A C 1
ATOM 778 O O . VAL A 1 98 ? 18.218 8.134 14.122 1.00 7.52 98 VAL A O 1
ATOM 782 N N . SER A 1 99 ? 19.548 6.678 15.206 1.00 6.70 99 SER A N 1
ATOM 783 C CA . SER A 1 99 ? 19.728 7.545 16.365 1.00 7.75 99 SER A CA 1
ATOM 784 C C . SER A 1 99 ? 20.630 8.738 16.081 1.00 7.62 99 SER A C 1
ATOM 785 O O . SER A 1 99 ? 21.506 8.689 15.216 1.00 7.76 99 SER A O 1
ATOM 788 N N . LEU A 1 100 ? 20.408 9.809 16.834 1.00 7.62 100 LEU A N 1
ATOM 789 C CA . LEU A 1 100 ? 21.199 11.020 16.705 1.00 9.14 100 LEU A CA 1
ATOM 790 C C . LEU A 1 100 ? 22.651 10.681 17.024 1.00 8.79 100 LEU A C 1
ATOM 791 O O . LEU A 1 100 ? 23.576 11.230 16.422 1.00 9.67 100 LEU A O 1
ATOM 796 N N . LYS A 1 101 ? 22.840 9.773 17.978 1.00 9.76 101 LYS A N 1
ATOM 797 C CA . LYS A 1 101 ? 24.177 9.354 18.378 1.00 10.30 101 LYS A CA 1
ATOM 798 C C . LYS A 1 101 ? 24.930 8.778 17.184 1.00 9.17 101 LYS A C 1
ATOM 799 O O . LYS A 1 101 ? 26.085 9.132 16.941 1.00 9.52 101 LYS A O 1
ATOM 805 N N . ASP A 1 102 ? 24.279 7.891 16.439 1.00 9.18 102 ASP A N 1
ATOM 806 C CA . ASP A 1 102 ? 24.920 7.294 15.277 1.00 9.88 102 ASP A CA 1
ATOM 807 C C . ASP A 1 102 ? 25.193 8.335 14.196 1.00 8.55 102 ASP A C 1
ATOM 808 O O . ASP A 1 102 ? 26.214 8.271 13.514 1.00 10.00 102 ASP A O 1
ATOM 813 N N . VAL A 1 103 ? 24.287 9.296 14.039 1.00 7.74 103 VAL A N 1
ATOM 814 C CA . VAL A 1 103 ? 24.475 10.342 13.040 1.00 7.79 103 VAL A CA 1
ATOM 815 C C . VAL A 1 103 ? 25.717 11.168 13.376 1.00 7.80 103 VAL A C 1
ATOM 816 O O . VAL A 1 103 ? 26.541 11.451 12.501 1.00 7.65 103 VAL A O 1
ATOM 820 N N . LYS A 1 104 ? 25.854 11.542 14.645 1.00 8.59 104 LYS A N 1
ATOM 821 C CA . LYS A 1 104 ? 26.995 12.336 15.089 1.00 10.12 104 LYS A CA 1
ATOM 822 C C . LYS A 1 104 ? 28.327 11.598 14.969 1.00 10.37 104 LYS A C 1
ATOM 823 O O . LYS A 1 104 ? 29.382 12.225 14.915 1.00 13.11 104 LYS A O 1
ATOM 829 N N . ALA A 1 105 ? 28.276 10.271 14.914 1.00 9.30 105 ALA A N 1
ATOM 830 C CA . ALA A 1 105 ? 29.488 9.465 14.804 1.00 10.12 105 ALA A CA 1
ATOM 831 C C . ALA A 1 105 ? 29.900 9.222 13.352 1.00 9.79 105 ALA A C 1
ATOM 832 O O . ALA A 1 105 ? 30.990 8.721 13.091 1.00 10.58 105 ALA A O 1
ATOM 834 N N . ASN A 1 106 ? 29.033 9.578 12.409 1.00 9.02 106 ASN A N 1
ATOM 835 C CA . ASN A 1 106 ? 29.321 9.374 10.990 1.00 7.49 106 ASN A CA 1
ATOM 836 C C . ASN A 1 106 ? 30.011 10.597 10.377 1.00 7.83 106 ASN A C 1
ATOM 837 O O . ASN A 1 106 ? 29.400 11.654 10.233 1.00 7.49 106 ASN A O 1
ATOM 842 N N . PRO A 1 107 ? 31.288 10.461 9.978 1.00 7.77 107 PRO A N 1
ATOM 843 C CA . PRO A 1 107 ? 31.983 11.613 9.392 1.00 7.96 107 PRO A CA 1
ATOM 844 C C . PRO A 1 107 ? 31.321 12.226 8.158 1.00 7.55 107 PRO A C 1
ATOM 845 O O . PRO A 1 107 ? 31.483 13.414 7.893 1.00 9.04 107 PRO A O 1
ATOM 849 N N . LYS A 1 108 ? 30.575 11.422 7.410 1.00 7.03 108 LYS A N 1
ATOM 850 C CA . LYS A 1 108 ? 29.908 11.911 6.207 1.00 7.65 108 LYS A CA 1
ATOM 851 C C . LYS A 1 108 ? 28.730 12.828 6.531 1.00 6.63 108 LYS A C 1
ATOM 852 O O . LYS A 1 108 ? 28.221 13.535 5.658 1.00 8.24 108 LYS A O 1
ATOM 858 N N . LEU A 1 109 ? 28.310 12.826 7.791 1.00 7.49 109 LEU A N 1
ATOM 859 C CA . LEU A 1 109 ? 27.175 13.636 8.213 1.00 6.45 109 LEU A CA 1
ATOM 860 C C . LEU A 1 109 ? 27.555 14.815 9.108 1.00 6.76 109 LEU A C 1
ATOM 861 O O . LEU A 1 109 ? 26.683 15.444 9.707 1.00 7.34 109 LEU A O 1
ATOM 866 N N . GLU A 1 110 ? 28.848 15.127 9.178 1.00 7.35 110 GLU A N 1
ATOM 867 C CA . GLU A 1 110 ? 29.335 16.223 10.019 1.00 8.69 110 GLU A CA 1
ATOM 868 C C . GLU A 1 110 ? 28.762 17.601 9.719 1.00 8.10 110 GLU A C 1
ATOM 869 O O . GLU A 1 110 ? 28.701 18.455 10.606 1.00 9.36 110 GLU A O 1
ATOM 875 N N . LYS A 1 111 ? 28.369 17.833 8.472 1.00 8.07 111 LYS A N 1
ATOM 876 C CA . LYS A 1 111 ? 27.826 19.132 8.092 1.00 8.56 111 LYS A CA 1
ATOM 877 C C . LYS A 1 111 ? 26.305 19.126 8.021 1.00 8.00 111 LYS A C 1
ATOM 878 O O . LYS A 1 111 ? 25.693 20.111 7.613 1.00 8.78 111 LYS A O 1
ATOM 892 N N . SER A 1 113 ? 22.551 19.575 8.911 1.00 6.63 113 SER A N 1
ATOM 893 C CA . SER A 1 113 ? 21.863 20.555 9.741 1.00 7.77 113 SER A CA 1
ATOM 894 C C . SER A 1 113 ? 21.435 19.955 11.077 1.00 6.32 113 SER A C 1
ATOM 895 O O . SER A 1 113 ? 21.462 20.626 12.109 1.00 7.79 113 SER A O 1
ATOM 898 N N . LEU A 1 114 ? 21.046 18.685 11.062 1.00 6.59 114 LEU A N 1
ATOM 899 C CA . LEU A 1 114 ? 20.607 18.016 12.279 1.00 7.38 114 LEU A CA 1
ATOM 900 C C . LEU A 1 114 ? 21.637 18.084 13.401 1.00 9.04 114 LEU A C 1
ATOM 901 O O . LEU A 1 114 ? 21.279 18.142 14.575 1.00 9.75 114 LEU A O 1
ATOM 906 N N . VAL A 1 115 ? 22.916 18.079 13.043 1.00 10.57 115 VAL A N 1
ATOM 907 C CA . VAL A 1 115 ? 23.972 18.130 14.048 1.00 12.76 115 VAL A CA 1
ATOM 908 C C . VAL A 1 115 ? 24.635 19.500 14.192 1.00 13.81 115 VAL A C 1
ATOM 909 O O . VAL A 1 115 ? 25.388 19.728 15.138 1.00 16.46 115 VAL A O 1
ATOM 913 N N . THR A 1 116 ? 24.358 20.410 13.265 1.00 13.99 116 THR A N 1
ATOM 914 C CA . THR A 1 116 ? 24.957 21.740 13.319 1.00 14.54 116 THR A CA 1
ATOM 915 C C . THR A 1 116 ? 23.996 22.813 13.825 1.00 14.76 116 THR A C 1
ATOM 916 O O . THR A 1 116 ? 24.408 23.751 14.509 1.00 15.34 116 THR A O 1
ATOM 920 N N . SER A 1 117 ? 22.720 22.680 13.482 1.00 15.98 117 SER A N 1
ATOM 921 C CA . SER A 1 117 ? 21.708 23.644 13.907 1.00 18.85 117 SER A CA 1
ATOM 922 C C . SER A 1 117 ? 21.049 23.189 15.205 1.00 20.70 117 SER A C 1
ATOM 923 O O . SER A 1 117 ? 20.646 22.036 15.333 1.00 22.38 117 SER A O 1
ATOM 934 N N . ARG A 1 119 ? 18.442 25.118 16.701 1.00 21.79 119 ARG A N 1
ATOM 935 C CA . ARG A 1 119 ? 17.093 25.671 16.797 1.00 19.36 119 ARG A CA 1
ATOM 936 C C . ARG A 1 119 ? 16.228 25.585 15.543 1.00 16.78 119 ARG A C 1
ATOM 937 O O . ARG A 1 119 ?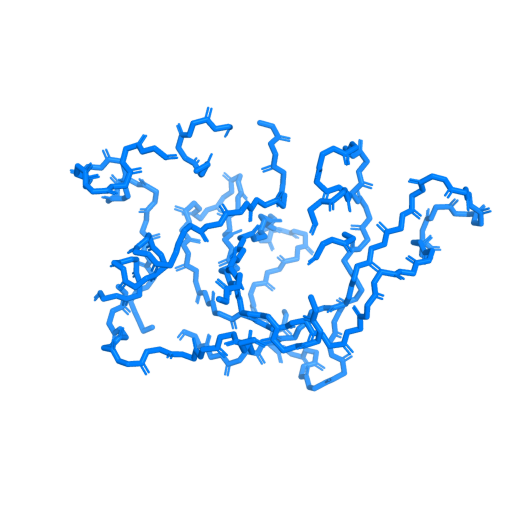 15.152 26.180 15.489 1.00 17.85 119 ARG A O 1
ATOM 945 N N . LEU A 1 120 ? 16.685 24.850 14.540 1.00 13.05 120 LEU A N 1
ATOM 946 C CA . LEU A 1 120 ? 15.930 24.725 13.301 1.00 9.54 120 LEU A CA 1
ATOM 947 C C . LEU A 1 120 ? 15.061 23.467 13.323 1.00 8.18 120 LEU A C 1
ATOM 948 O O . LEU A 1 120 ? 15.584 22.353 13.355 1.00 8.20 120 LEU A O 1
ATOM 953 N N . SER A 1 121 ? 13.740 23.644 13.286 1.00 6.55 121 SER A N 1
ATOM 954 C CA . SER A 1 121 ? 12.808 22.513 13.340 1.00 6.71 121 SER A CA 1
ATOM 955 C C . SER A 1 121 ? 12.514 21.874 11.986 1.00 5.13 121 SER A C 1
ATOM 956 O O . SER A 1 121 ? 12.031 20.742 11.926 1.00 5.63 121 SER A O 1
ATOM 959 N N . VAL A 1 122 ? 12.778 22.608 10.909 1.00 3.95 122 VAL A N 1
ATOM 960 C CA . VAL A 1 122 ? 12.576 22.111 9.546 1.00 4.36 122 VAL A CA 1
ATOM 961 C C . VAL A 1 122 ? 13.892 22.446 8.861 1.00 4.03 122 VAL A C 1
ATOM 962 O O . VAL A 1 122 ? 14.264 23.620 8.735 1.00 5.04 122 VAL A O 1
ATOM 966 N N . GLN A 1 123 ? 14.588 21.406 8.414 1.00 4.15 123 GLN A N 1
ATOM 967 C CA . GLN A 1 123 ? 15.923 21.571 7.859 1.00 4.43 123 GLN A CA 1
ATOM 968 C C . GLN A 1 123 ? 16.205 20.958 6.501 1.00 4.92 123 GLN A C 1
ATOM 969 O O . GLN A 1 123 ? 15.500 20.061 6.042 1.00 4.67 123 GLN A O 1
ATOM 975 N N . PRO A 1 124 ? 17.254 21.453 5.832 1.00 5.78 124 PRO A N 1
ATOM 976 C CA . PRO A 1 124 ? 17.601 20.887 4.532 1.00 5.18 124 PRO A CA 1
ATOM 977 C C . PRO A 1 124 ? 18.455 19.649 4.838 1.00 5.02 124 PRO A C 1
ATOM 978 O O . PRO A 1 124 ? 19.032 19.522 5.925 1.00 5.73 124 PRO A O 1
ATOM 982 N N . VAL A 1 125 ? 18.507 18.739 3.877 1.00 4.62 125 VAL A N 1
ATOM 983 C CA . VAL A 1 125 ? 19.298 17.521 3.982 1.00 4.25 125 VAL A CA 1
ATOM 984 C C . VAL A 1 125 ? 19.888 17.352 2.591 1.00 3.99 125 VAL A C 1
ATOM 985 O O . VAL A 1 125 ? 19.147 17.358 1.612 1.00 5.07 125 VAL A O 1
ATOM 989 N N . THR A 1 126 ? 21.207 17.235 2.477 1.00 3.93 126 THR A N 1
ATOM 990 C CA . THR A 1 126 ? 21.794 17.059 1.154 1.00 5.58 126 THR A CA 1
ATOM 991 C C . THR A 1 126 ? 21.416 15.672 0.646 1.00 5.26 126 THR A C 1
ATOM 992 O O . THR A 1 126 ? 21.053 14.792 1.431 1.00 5.49 126 THR A O 1
ATOM 996 N N . GLU A 1 127 ? 21.491 15.474 -0.665 1.00 5.84 127 GLU A N 1
ATOM 997 C CA . GLU A 1 127 ? 21.152 14.178 -1.238 1.00 6.90 127 GLU A CA 1
ATOM 998 C C . GLU A 1 127 ? 22.035 13.086 -0.638 1.00 6.48 127 GLU A C 1
ATOM 999 O O . GLU A 1 127 ? 21.556 12.004 -0.308 1.00 6.25 127 GLU A O 1
ATOM 1005 N N . GLU A 1 128 ? 23.326 13.371 -0.498 1.00 6.28 128 GLU A N 1
ATOM 1006 C CA . GLU A 1 128 ? 24.253 12.400 0.069 1.00 6.30 128 GLU A CA 1
ATOM 1007 C C . GLU A 1 128 ? 23.925 12.096 1.526 1.00 5.79 128 GLU A C 1
ATOM 1008 O O . GLU A 1 128 ? 24.034 10.950 1.963 1.00 5.66 128 GLU A O 1
ATOM 1014 N N . GLU A 1 129 ? 23.524 13.115 2.279 1.00 5.29 129 GLU A N 1
ATOM 1015 C CA . GLU A 1 129 ? 23.165 12.909 3.680 1.00 4.76 129 GLU A CA 1
ATOM 1016 C C . GLU A 1 129 ? 21.913 12.039 3.749 1.00 4.06 129 GLU A C 1
ATOM 1017 O O . GLU A 1 129 ? 21.814 11.129 4.575 1.00 5.01 129 GLU A O 1
ATOM 1023 N N . TYR A 1 130 ? 20.960 12.316 2.866 1.00 3.38 130 TYR A N 1
ATOM 1024 C CA . TYR A 1 130 ? 19.722 11.555 2.825 1.00 3.79 130 TYR A CA 1
ATOM 1025 C C . TYR A 1 130 ? 19.993 10.086 2.502 1.00 3.79 130 TYR A C 1
ATOM 1026 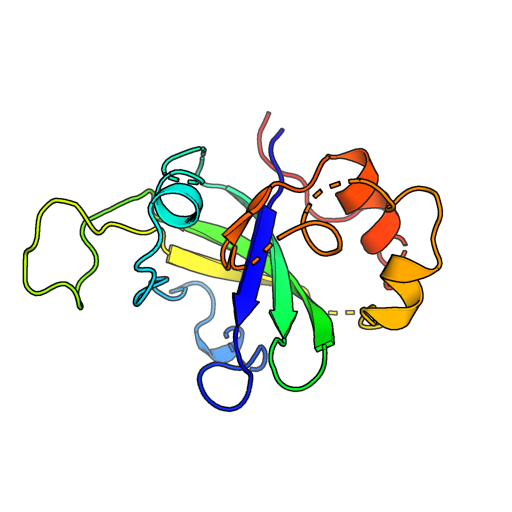O O . TYR A 1 130 ? 19.489 9.188 3.176 1.00 4.59 130 TYR A O 1
ATOM 1035 N N . LEU A 1 131 ? 20.796 9.838 1.474 1.00 4.58 131 LEU A N 1
ATOM 1036 C CA . LEU A 1 131 ? 21.103 8.467 1.093 1.00 4.69 131 LEU A CA 1
ATOM 1037 C C . LEU A 1 131 ? 21.870 7.719 2.181 1.00 5.07 131 LEU A C 1
ATOM 1038 O O . LEU A 1 131 ? 21.640 6.530 2.400 1.00 5.86 131 LEU A O 1
ATOM 1043 N N . GLU A 1 132 ? 22.777 8.411 2.864 1.00 5.15 132 GLU A N 1
ATOM 1044 C CA . GLU A 1 132 ? 23.564 7.780 3.918 1.00 5.08 132 GLU A CA 1
ATOM 1045 C C . GLU A 1 132 ? 22.703 7.429 5.136 1.00 4.85 132 GLU A C 1
ATOM 1046 O O . GLU A 1 132 ? 22.805 6.325 5.670 1.00 5.25 132 GLU A O 1
ATOM 1052 N N . VAL A 1 133 ? 21.862 8.358 5.582 1.00 4.60 133 VAL A N 1
ATOM 1053 C CA . VAL A 1 133 ? 20.992 8.081 6.720 1.00 4.34 133 VAL A CA 1
ATOM 1054 C C . VAL A 1 133 ? 20.045 6.941 6.343 1.00 4.19 133 VAL A C 1
ATOM 1055 O O . VAL A 1 133 ? 19.787 6.052 7.155 1.00 4.92 133 VAL A O 1
ATOM 1059 N N . CYS A 1 134 ? 19.534 6.956 5.115 1.00 3.61 134 CYS A N 1
ATOM 1060 C CA . CYS A 1 134 ? 18.646 5.884 4.676 1.00 5.02 134 CYS A CA 1
ATOM 1061 C C . CYS A 1 134 ? 19.359 4.531 4.718 1.00 5.68 134 CYS A C 1
ATOM 1062 O O . CYS A 1 134 ? 18.788 3.545 5.194 1.00 5.80 134 CYS A O 1
ATOM 1065 N N . ARG A 1 135 ? 20.597 4.479 4.227 1.00 6.10 135 ARG A N 1
ATOM 1066 C CA . ARG A 1 135 ? 21.363 3.230 4.255 1.00 7.83 135 ARG A CA 1
ATOM 1067 C C . ARG A 1 135 ? 21.536 2.755 5.695 1.00 7.03 135 ARG A C 1
ATOM 1068 O O . ARG A 1 135 ? 21.360 1.575 5.999 1.00 8.71 135 ARG A O 1
ATOM 1084 N N . GLY A 1 137 ? 19.666 3.307 8.018 1.00 6.41 137 GLY A N 1
ATOM 1085 C CA . GLY A 1 137 ? 18.356 2.881 8.472 1.00 8.07 137 GLY A CA 1
ATOM 1086 C C . GLY A 1 137 ? 17.764 1.688 7.748 1.00 8.22 137 GLY A C 1
ATOM 1087 O O . GLY A 1 137 ? 16.602 1.349 7.971 1.00 9.21 137 GLY A O 1
ATOM 1088 N N . GLY A 1 138 ? 18.546 1.060 6.874 1.00 8.97 138 GLY A N 1
ATOM 1089 C CA . GLY A 1 138 ? 18.064 -0.110 6.159 1.00 9.89 138 GLY A CA 1
ATOM 1090 C C . GLY A 1 138 ? 17.364 0.121 4.831 1.00 10.06 138 GLY A C 1
ATOM 1091 O O . GLY A 1 138 ? 16.697 -0.782 4.321 1.00 11.02 138 GLY A O 1
ATOM 1092 N N . LEU A 1 139 ? 17.505 1.315 4.263 1.00 9.84 139 LEU A N 1
ATOM 1093 C CA . LEU A 1 139 ? 16.875 1.624 2.981 1.00 9.10 139 LEU A CA 1
ATOM 1094 C C . LEU A 1 139 ? 17.894 1.875 1.874 1.00 9.98 139 LEU A C 1
ATOM 1095 O O . LEU A 1 139 ? 18.442 2.974 1.760 1.00 9.90 139 LEU A O 1
ATOM 1100 N N . ALA A 1 140 ? 18.130 0.851 1.057 1.00 10.47 140 ALA A N 1
ATOM 1101 C CA . ALA A 1 140 ? 19.075 0.928 -0.053 1.00 13.77 140 ALA A CA 1
ATOM 1102 C C . ALA A 1 140 ? 18.671 1.998 -1.065 1.00 16.04 140 ALA A C 1
ATOM 1103 O O . ALA A 1 140 ? 19.329 3.029 -1.178 1.00 20.79 140 ALA A O 1
ATOM 1105 N N . ASN A 1 141 ? 17.591 1.743 -1.799 1.00 14.92 141 ASN A N 1
ATOM 1106 C CA . ASN A 1 141 ? 17.077 2.683 -2.799 1.00 12.57 141 ASN A CA 1
ATOM 1107 C C . ASN A 1 141 ? 15.820 3.341 -2.243 1.00 11.43 141 ASN A C 1
ATOM 1108 O O . ASN A 1 141 ? 14.704 2.970 -2.601 1.00 10.90 141 ASN A O 1
ATOM 1113 N N . PRO A 1 142 ? 15.991 4.346 -1.372 1.00 9.17 142 PRO A N 1
ATOM 1114 C CA . PRO A 1 142 ? 14.881 5.067 -0.746 1.00 8.28 142 PRO A CA 1
ATOM 1115 C C . PRO A 1 142 ? 14.051 5.936 -1.683 1.00 7.97 142 PRO A C 1
ATOM 1116 O O . PRO A 1 142 ? 14.430 6.185 -2.827 1.00 8.19 142 PRO A O 1
ATOM 1120 N N . PRO A 1 143 ? 12.892 6.406 -1.198 1.00 7.90 143 PRO A N 1
ATOM 1121 C CA . PRO A 1 143 ? 12.002 7.261 -1.988 1.00 8.70 143 PRO A CA 1
ATOM 1122 C C . PRO A 1 143 ? 12.778 8.490 -2.461 1.00 8.44 143 PRO A C 1
ATOM 1123 O O . PRO A 1 143 ? 13.599 9.032 -1.720 1.00 8.51 143 PRO A O 1
ATOM 1127 N N . LYS A 1 144 ? 12.513 8.935 -3.684 1.00 8.81 144 LYS A N 1
ATOM 1128 C CA . LYS A 1 144 ? 13.222 10.083 -4.234 1.00 8.92 144 LYS A CA 1
ATOM 1129 C C . LYS A 1 144 ? 12.345 11.322 -4.409 1.00 8.25 144 LYS A C 1
ATOM 1130 O O . LYS A 1 144 ? 11.131 11.221 -4.611 1.00 8.65 144 LYS A O 1
ATOM 1136 N N . SER A 1 145 ? 12.973 12.492 -4.309 1.00 8.73 145 SER A N 1
ATOM 1137 C CA . SER A 1 145 ? 12.280 13.765 -4.494 1.00 8.51 145 SER A CA 1
ATOM 1138 C C . SER A 1 145 ? 12.270 14.066 -5.990 1.00 9.59 145 SER A C 1
ATOM 1139 O O . SER A 1 145 ? 13.136 13.591 -6.730 1.00 10.32 145 SER A O 1
ATOM 1142 N N . PRO A 1 146 ? 11.295 14.864 -6.454 1.00 11.35 146 PRO A N 1
ATOM 1143 C CA . PRO A 1 146 ? 11.199 15.214 -7.875 1.00 12.91 146 PRO A CA 1
ATOM 1144 C C . PRO A 1 146 ? 12.377 16.062 -8.353 1.00 15.09 146 PRO A C 1
ATOM 1145 O O . PRO A 1 146 ? 12.883 16.909 -7.617 1.00 14.63 146 PRO A O 1
ATOM 1149 N N . ASP A 1 147 ? 12.810 15.826 -9.587 1.00 18.04 147 ASP A N 1
ATOM 1150 C CA . ASP A 1 147 ? 13.927 16.566 -10.161 1.00 21.96 147 ASP A CA 1
ATOM 1151 C C . ASP A 1 147 ? 13.488 17.950 -10.627 1.00 23.05 147 ASP A C 1
ATOM 1152 O O . ASP A 1 147 ? 12.264 18.194 -10.676 1.00 24.48 147 ASP A O 1
#

B-factor: mean 12.23, std 7.98, range [2.69, 41.66]